Protein AF-A0A2E9QKU1-F1 (afdb_monomer)

Mean predicted aligned error: 17.54 Å

Solvent-acces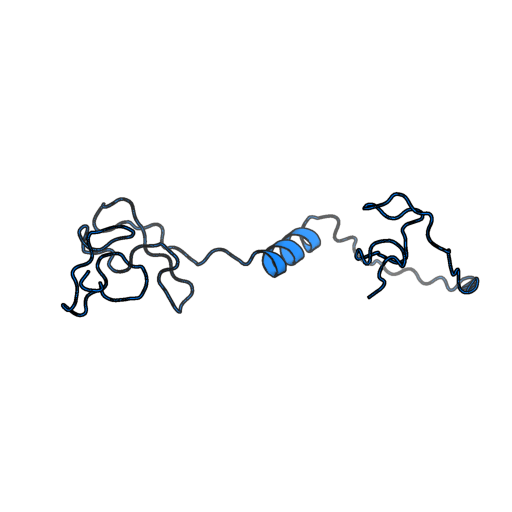sible surface area (backbone atoms only — not comparable to full-atom values): 7879 Å² total; per-residue (Å²): 136,51,56,38,93,87,74,66,45,82,49,66,101,83,55,61,50,40,95,87,73,69,45,76,50,86,82,82,75,78,71,89,78,82,79,77,81,81,90,74,92,73,81,77,75,76,79,84,62,70,53,72,60,52,54,52,46,38,72,75,71,50,73,80,55,62,55,56,94,56,52,74,48,68,68,83,51,29,36,21,36,70,84,83,50,27,84,73,16,21,71,38,54,84,36,64,72,32,26,64,77,35,82,46,54,48,80,72,82,45,52,22,23,30,81,85,55,53,29,74,80,128

Foldseek 3Di:
DDADPVPRHDDDLPDQADPPPRDGDPNPDPDDPDPPDDDDDDDPPPCPDCPVVVVVCCVVPNDFFDWDPDQQCPLPFTQGDNPPFSSQGFPDSNDSQQHQPHDFDADPQDRSNRPPGGDDDD

pLDDT: mean 79.86, std 14.83, range [48.41, 97.31]

Radius of gyration: 26.86 Å; Cα contacts (8 Å, |Δi|>4): 165; chains: 1; bounding box: 63×48×45 Å

Structure (mmCIF, N/CA/C/O backbone):
data_AF-A0A2E9QKU1-F1
#
_entry.id   AF-A0A2E9QKU1-F1
#
loop_
_atom_site.group_PDB
_atom_site.id
_atom_site.type_symbol
_atom_site.label_atom_id
_atom_site.label_alt_id
_atom_site.label_comp_id
_atom_site.label_asym_id
_atom_site.label_entity_id
_atom_site.label_seq_id
_atom_site.pdbx_PDB_ins_code
_atom_site.Cartn_x
_atom_site.Cartn_y
_atom_site.Cartn_z
_atom_site.occupancy
_atom_site.B_iso_or_equiv
_atom_site.auth_seq_id
_atom_site.auth_comp_id
_atom_site.auth_asym_id
_atom_site.auth_atom_id
_atom_site.pdbx_PDB_model_num
ATOM 1 N N . MET A 1 1 ? 25.419 -24.891 13.480 1.00 57.56 1 MET A N 1
ATOM 2 C CA . MET A 1 1 ? 25.646 -23.453 13.729 1.00 57.56 1 MET A CA 1
ATOM 3 C C . MET A 1 1 ? 26.730 -23.381 14.778 1.00 57.56 1 MET A C 1
ATOM 5 O O . MET A 1 1 ? 26.563 -24.010 15.813 1.00 57.56 1 MET A O 1
ATOM 9 N N . ASN A 1 2 ? 27.859 -22.746 14.477 1.00 76.06 2 ASN A N 1
ATOM 10 C CA . ASN A 1 2 ? 28.970 -22.684 15.420 1.00 76.06 2 ASN A CA 1
ATOM 11 C C . ASN A 1 2 ? 28.836 -21.390 16.226 1.00 76.06 2 ASN A C 1
ATOM 13 O O . ASN A 1 2 ? 28.584 -20.330 15.652 1.00 76.06 2 ASN A O 1
ATOM 17 N N . GLN A 1 3 ? 28.961 -21.494 17.544 1.00 84.00 3 GLN A N 1
ATOM 18 C CA . GLN A 1 3 ? 28.951 -20.364 18.469 1.00 84.00 3 GLN A CA 1
ATOM 19 C C . GLN A 1 3 ? 30.334 -20.237 19.102 1.00 84.00 3 GLN A C 1
ATOM 21 O O . GLN A 1 3 ? 31.020 -21.237 19.330 1.00 84.00 3 GLN A O 1
ATOM 26 N N . CYS A 1 4 ? 30.759 -19.006 19.360 1.00 81.75 4 CYS A N 1
ATOM 27 C CA . CYS A 1 4 ? 31.992 -18.743 20.078 1.00 81.75 4 CYS A CA 1
ATOM 28 C C . CYS A 1 4 ? 31.850 -19.226 21.533 1.00 81.75 4 CYS A C 1
ATOM 30 O O . CYS A 1 4 ? 30.915 -18.807 22.209 1.00 81.75 4 CYS A O 1
ATOM 32 N N . PRO A 1 5 ? 32.777 -20.036 22.071 1.00 81.19 5 PRO A N 1
ATOM 33 C CA . PRO A 1 5 ? 32.693 -20.512 23.455 1.00 81.19 5 PRO A CA 1
ATOM 34 C C . PRO A 1 5 ? 32.924 -19.406 24.499 1.00 81.19 5 PRO A C 1
ATOM 36 O O . PRO A 1 5 ?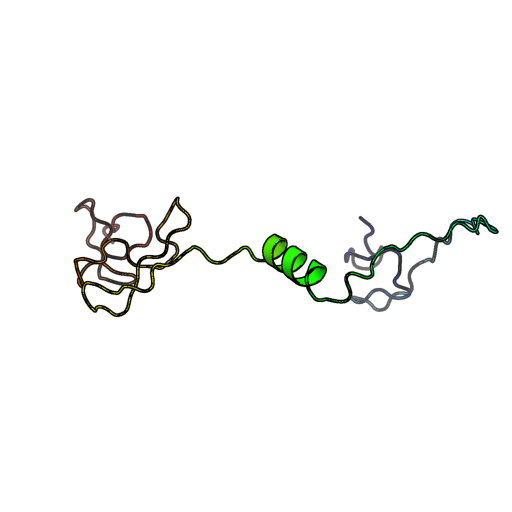 32.715 -19.635 25.683 1.00 81.19 5 PRO A O 1
ATOM 39 N N . HIS A 1 6 ? 33.392 -18.228 24.075 1.00 85.00 6 HIS A N 1
ATOM 40 C CA . HIS A 1 6 ? 33.712 -17.113 24.965 1.00 85.00 6 HIS A CA 1
ATOM 41 C C . HIS A 1 6 ? 32.566 -16.097 25.095 1.00 85.00 6 HIS A C 1
ATOM 43 O O . HIS A 1 6 ? 32.424 -15.454 26.130 1.00 85.00 6 HIS A O 1
ATOM 49 N N . CYS A 1 7 ? 31.770 -15.907 24.043 1.00 86.75 7 CYS A N 1
ATOM 50 C CA . CYS A 1 7 ? 30.730 -14.872 24.000 1.00 86.75 7 CYS A CA 1
AT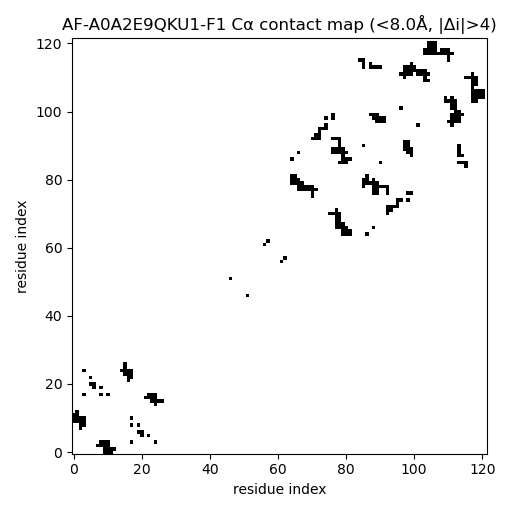OM 51 C C . CYS A 1 7 ? 29.407 -15.353 23.397 1.00 86.75 7 CYS A C 1
ATOM 53 O O . CYS A 1 7 ? 28.519 -14.540 23.169 1.00 86.75 7 CYS A O 1
ATOM 55 N N . GLU A 1 8 ? 29.307 -16.644 23.067 1.00 85.88 8 GLU A N 1
ATOM 56 C CA . GLU A 1 8 ? 28.152 -17.291 22.424 1.00 85.88 8 GLU A CA 1
ATOM 57 C C . GLU A 1 8 ? 27.739 -16.672 21.073 1.00 85.88 8 GLU A C 1
ATOM 59 O O . GLU A 1 8 ? 26.760 -17.090 20.454 1.00 85.88 8 GLU A O 1
ATOM 64 N N . GLY A 1 9 ? 28.533 -15.726 20.560 1.00 80.56 9 GLY A N 1
ATOM 65 C CA . GLY A 1 9 ? 28.324 -15.073 19.278 1.00 80.56 9 GLY A CA 1
ATOM 66 C C . GLY A 1 9 ? 28.410 -16.062 18.121 1.00 80.56 9 GLY A C 1
ATOM 67 O O . GLY A 1 9 ? 29.218 -16.995 18.127 1.00 80.56 9 GLY A O 1
ATOM 68 N N . PHE A 1 10 ? 27.573 -15.857 17.111 1.00 84.00 10 PHE A N 1
ATOM 69 C CA . PHE A 1 10 ? 27.558 -16.703 15.926 1.00 84.00 10 PHE A CA 1
ATOM 70 C C . PHE A 1 10 ? 28.853 -16.542 15.129 1.00 84.00 10 PHE A C 1
ATOM 72 O O . PHE A 1 10 ? 29.288 -15.430 14.836 1.00 84.00 10 PHE A O 1
ATOM 79 N N . ILE A 1 11 ? 29.465 -17.667 14.761 1.00 80.69 11 ILE A N 1
ATOM 80 C CA . ILE A 1 11 ? 30.709 -17.698 13.993 1.00 80.69 11 ILE A CA 1
ATOM 81 C C . ILE A 1 11 ? 30.577 -18.611 12.772 1.00 80.69 11 ILE A C 1
ATOM 83 O O . ILE A 1 11 ? 29.935 -19.665 12.804 1.00 80.69 11 ILE A O 1
ATOM 87 N N . THR A 1 12 ? 31.214 -18.210 11.677 1.00 75.38 12 THR A N 1
ATOM 88 C CA . THR A 1 12 ? 31.412 -19.038 10.486 1.00 75.38 12 THR A CA 1
ATOM 89 C C . THR A 1 12 ? 32.710 -19.842 10.623 1.00 75.38 12 THR A C 1
ATOM 91 O O . THR A 1 12 ? 33.630 -19.459 11.344 1.00 75.38 12 THR A O 1
ATOM 94 N N . VAL A 1 13 ? 32.795 -20.985 9.938 1.00 67.06 13 VAL A N 1
ATOM 95 C CA . VAL A 1 13 ? 33.940 -21.923 10.003 1.00 67.06 13 VAL A CA 1
ATOM 96 C C . VAL A 1 13 ? 35.256 -21.371 9.434 1.00 67.06 13 VAL A C 1
ATOM 98 O O . VAL A 1 13 ? 36.267 -22.066 9.467 1.00 67.06 13 VAL A O 1
ATOM 101 N N . GLU A 1 14 ? 35.255 -20.150 8.901 1.00 70.12 14 GLU A N 1
ATOM 102 C CA . GLU A 1 14 ? 36.374 -19.572 8.146 1.00 70.12 14 GLU A CA 1
ATOM 103 C C . GLU A 1 14 ? 37.081 -18.417 8.883 1.00 70.12 14 GLU A C 1
ATOM 105 O O . GLU A 1 14 ? 38.046 -17.850 8.374 1.00 70.12 14 GLU A O 1
ATOM 110 N N . MET A 1 15 ? 36.641 -18.065 10.096 1.00 71.56 15 MET A N 1
ATOM 111 C CA . MET A 1 15 ? 37.220 -16.954 10.864 1.00 71.56 15 MET A CA 1
ATOM 112 C C . MET A 1 15 ? 38.300 -17.438 11.840 1.00 71.56 15 MET A C 1
ATOM 114 O O . MET A 1 15 ? 38.115 -18.425 12.551 1.00 71.56 15 MET A O 1
ATOM 118 N N . LYS A 1 16 ? 39.439 -16.733 11.871 1.00 77.88 16 LYS A N 1
ATOM 119 C CA . LYS A 1 16 ? 40.561 -16.993 12.795 1.00 77.88 16 LYS A CA 1
ATOM 120 C C . LYS A 1 16 ? 40.339 -16.359 14.169 1.00 77.88 16 LYS A C 1
ATOM 122 O O . LYS A 1 16 ? 40.693 -16.956 15.184 1.00 77.88 16 LYS A O 1
ATOM 127 N N . GLU A 1 17 ? 39.690 -15.200 14.190 1.00 85.62 17 GLU A N 1
ATOM 128 C CA . GLU A 1 17 ? 39.296 -14.470 15.391 1.00 85.62 17 GLU A CA 1
ATOM 129 C C . GLU A 1 17 ? 37.778 -14.237 15.413 1.00 85.62 17 GLU A C 1
ATOM 131 O O . GLU A 1 17 ? 37.131 -14.100 14.371 1.00 85.62 17 GLU A O 1
ATOM 136 N N . CYS A 1 18 ? 37.192 -14.205 16.611 1.00 84.19 18 CYS A N 1
ATOM 137 C CA . CYS A 1 18 ? 35.785 -13.859 16.789 1.00 84.19 18 CYS A CA 1
ATOM 138 C C . CYS A 1 18 ? 35.572 -12.336 16.652 1.00 84.19 18 CYS A C 1
ATOM 140 O O . CYS A 1 18 ? 36.180 -11.593 17.417 1.00 84.19 18 CYS A O 1
ATOM 142 N N . PRO A 1 19 ? 34.651 -11.851 15.796 1.00 83.25 19 PRO A N 1
ATOM 143 C CA . PRO A 1 19 ? 34.431 -10.413 15.573 1.00 83.25 19 PRO A CA 1
ATOM 144 C C . PRO A 1 19 ? 33.769 -9.677 16.751 1.00 83.25 19 PRO A C 1
ATOM 146 O O . PRO A 1 19 ? 33.592 -8.464 16.701 1.00 83.25 19 PRO A O 1
ATOM 149 N N . HIS A 1 20 ? 33.354 -10.402 17.791 1.00 84.56 20 HIS A N 1
ATOM 150 C CA . HIS A 1 20 ? 32.680 -9.832 18.958 1.00 84.56 20 HIS A CA 1
ATOM 151 C C . HIS A 1 20 ? 33.593 -9.699 20.179 1.00 84.56 20 HIS A C 1
ATOM 153 O O . HIS A 1 20 ? 33.324 -8.875 21.048 1.00 84.56 20 HIS A O 1
ATOM 159 N N . CYS A 1 21 ? 34.632 -10.533 20.284 1.00 87.31 21 CYS A N 1
ATOM 160 C CA . CYS A 1 21 ? 35.475 -10.602 21.481 1.00 87.31 21 CYS A CA 1
ATOM 161 C C . CYS A 1 21 ? 36.959 -10.866 21.187 1.00 87.31 21 CYS A C 1
ATOM 163 O O . CYS A 1 21 ? 37.694 -11.226 22.106 1.00 87.31 21 CYS A O 1
ATOM 165 N N . ASP A 1 22 ? 37.375 -10.772 19.918 1.00 85.25 22 ASP A N 1
ATOM 166 C CA . ASP A 1 22 ? 38.747 -10.936 19.406 1.00 85.25 22 ASP A CA 1
ATOM 167 C C . ASP A 1 22 ? 39.474 -12.212 19.865 1.00 85.25 22 ASP A C 1
ATOM 169 O O . ASP A 1 22 ? 40.691 -12.352 19.761 1.00 85.25 22 ASP A O 1
ATOM 173 N N . THR A 1 23 ? 38.721 -13.187 20.375 1.00 84.12 23 THR A N 1
ATOM 174 C CA . THR A 1 23 ? 39.269 -14.450 20.857 1.00 84.12 23 THR A CA 1
ATOM 175 C C . THR A 1 23 ? 39.621 -15.324 19.662 1.00 84.12 23 THR A C 1
ATOM 177 O O . THR A 1 23 ? 38.811 -15.492 18.745 1.00 84.12 23 THR A O 1
ATOM 180 N N . SER A 1 24 ? 40.822 -15.900 19.680 1.00 80.25 24 SER A N 1
ATOM 181 C CA . SER A 1 24 ? 41.277 -16.833 18.655 1.00 80.25 24 SER A CA 1
ATOM 182 C C . SER A 1 24 ? 40.458 -18.125 18.695 1.00 80.25 24 SER A C 1
ATOM 184 O O . SER A 1 24 ? 40.241 -18.727 19.750 1.00 80.25 24 SER A O 1
ATOM 186 N N . LEU A 1 25 ? 39.964 -18.549 17.533 1.00 75.06 25 LEU A N 1
ATOM 187 C CA . LEU A 1 25 ? 39.134 -19.742 17.408 1.00 75.06 25 LEU A CA 1
ATOM 188 C C . LEU A 1 25 ? 40.016 -20.974 17.140 1.00 75.06 25 LEU A C 1
ATOM 190 O O . LEU A 1 25 ? 40.958 -20.898 16.345 1.00 75.06 25 LEU A O 1
ATOM 194 N N . PRO A 1 26 ? 39.737 -22.133 17.768 1.00 64.44 26 PRO A N 1
ATOM 195 C CA . PRO A 1 26 ? 40.485 -23.352 17.496 1.00 64.44 26 PRO A CA 1
ATOM 196 C C . PRO A 1 26 ? 40.187 -23.824 16.068 1.00 64.44 26 PRO A C 1
ATOM 198 O O . PRO A 1 26 ? 39.091 -24.302 15.776 1.00 64.44 26 PRO A O 1
ATOM 201 N N . SER A 1 27 ? 41.168 -23.696 15.167 1.00 56.06 27 SER A N 1
ATOM 202 C CA . SER A 1 27 ? 41.052 -24.178 13.790 1.00 56.06 27 SER A CA 1
ATOM 203 C C . SER A 1 27 ? 41.055 -25.710 13.777 1.00 56.06 27 SER A C 1
ATOM 205 O O . SER A 1 27 ? 42.107 -26.350 13.686 1.00 56.06 27 SER A O 1
ATOM 207 N N . SER A 1 28 ? 39.886 -26.334 13.870 1.00 55.00 28 SER A N 1
ATOM 208 C CA . SER A 1 28 ? 39.735 -27.739 13.512 1.00 55.00 28 SER A CA 1
ATOM 209 C C . SER A 1 28 ? 39.792 -27.835 11.989 1.00 55.00 28 SER A C 1
ATOM 211 O O . SER A 1 28 ? 38.782 -27.793 11.305 1.00 55.00 28 SER A O 1
ATOM 213 N N . SER A 1 29 ? 41.006 -27.912 11.444 1.00 57.19 29 SER A N 1
ATOM 214 C CA . SER A 1 29 ? 41.236 -28.314 10.058 1.00 57.19 29 SER A CA 1
ATOM 215 C C . SER A 1 29 ? 40.999 -29.821 9.960 1.00 57.19 29 SER A C 1
ATOM 217 O O . SER A 1 29 ? 41.834 -30.586 10.459 1.00 57.19 29 SER A O 1
ATOM 219 N N . PRO A 1 30 ? 39.910 -30.311 9.339 1.00 48.41 30 PRO A N 1
ATOM 220 C CA . PRO A 1 30 ? 39.930 -31.669 8.871 1.00 48.41 30 PRO A CA 1
ATOM 221 C C . PRO A 1 30 ? 40.708 -31.654 7.556 1.00 48.41 30 PRO A C 1
ATOM 223 O O . PRO A 1 30 ? 40.272 -31.137 6.533 1.00 48.41 30 PRO A O 1
ATOM 226 N N . PHE A 1 31 ? 41.864 -32.302 7.602 1.00 51.47 31 PHE A N 1
ATOM 227 C CA . PHE A 1 31 ? 42.105 -33.370 6.649 1.00 51.47 31 PHE A CA 1
ATOM 228 C C . PHE A 1 31 ? 42.079 -32.940 5.176 1.00 51.47 31 PHE A C 1
ATOM 230 O O . PHE A 1 31 ? 41.119 -33.138 4.442 1.00 51.47 31 PHE A O 1
ATOM 237 N N . MET A 1 32 ? 43.217 -32.403 4.754 1.00 55.06 32 MET A N 1
ATOM 238 C CA . MET A 1 32 ? 43.823 -32.511 3.428 1.00 55.06 32 MET A CA 1
ATOM 239 C C . MET A 1 32 ? 43.204 -33.586 2.500 1.00 55.06 32 MET A C 1
ATOM 241 O O . MET A 1 32 ? 43.795 -34.643 2.272 1.00 55.06 32 MET A O 1
ATOM 245 N N . GLN A 1 33 ? 42.049 -33.307 1.887 1.00 56.97 33 GLN A N 1
ATOM 246 C CA . GLN A 1 33 ? 41.489 -34.147 0.830 1.00 56.97 33 GLN A CA 1
ATOM 247 C C . GLN A 1 33 ? 42.059 -33.714 -0.518 1.00 56.97 33 GLN A C 1
ATOM 249 O O . GLN A 1 33 ? 41.532 -32.928 -1.297 1.00 56.97 33 GLN A O 1
ATOM 254 N N . ARG A 1 34 ? 43.237 -34.281 -0.736 1.00 54.75 34 ARG A N 1
ATOM 255 C CA . ARG A 1 34 ? 43.987 -34.445 -1.971 1.00 54.75 34 ARG A CA 1
ATOM 256 C C . ARG A 1 34 ? 43.099 -34.984 -3.107 1.00 54.75 34 ARG A C 1
ATOM 258 O O . ARG A 1 34 ? 43.165 -36.168 -3.417 1.00 54.75 34 ARG A O 1
ATOM 265 N N . ILE A 1 35 ? 42.349 -34.122 -3.792 1.00 60.62 35 ILE A N 1
ATOM 266 C CA . ILE A 1 35 ? 41.783 -34.437 -5.114 1.00 60.62 35 ILE A CA 1
ATOM 267 C C . ILE A 1 35 ? 42.760 -33.922 -6.172 1.00 60.62 35 ILE A C 1
ATOM 269 O O . ILE A 1 35 ? 42.663 -32.815 -6.697 1.00 60.62 35 ILE A O 1
ATOM 273 N N . LYS A 1 36 ? 43.775 -34.740 -6.464 1.00 49.53 36 LYS A N 1
ATOM 274 C CA . LYS A 1 36 ? 44.568 -34.573 -7.682 1.00 49.53 36 LYS A CA 1
ATOM 275 C C . LYS A 1 36 ? 43.681 -34.959 -8.869 1.00 49.53 36 LYS A C 1
ATOM 277 O O . LYS A 1 36 ? 43.348 -36.126 -9.006 1.00 49.53 36 LYS A O 1
ATOM 282 N N . ARG A 1 37 ? 43.435 -33.985 -9.748 1.00 56.41 37 ARG A N 1
ATOM 283 C CA . ARG A 1 37 ? 43.322 -34.142 -11.209 1.00 56.41 37 ARG A CA 1
ATOM 284 C C . ARG A 1 37 ? 42.256 -35.131 -11.707 1.00 56.41 37 ARG A C 1
ATOM 286 O O . ARG A 1 37 ? 42.539 -36.309 -11.877 1.00 56.41 37 ARG A O 1
ATOM 293 N N . PHE A 1 38 ? 41.124 -34.601 -12.159 1.00 50.62 38 PHE A N 1
ATOM 294 C CA . PHE A 1 38 ? 40.496 -35.098 -13.383 1.00 50.62 38 PHE A CA 1
ATOM 295 C C . PHE A 1 38 ? 40.080 -33.888 -14.215 1.00 50.62 38 PHE A C 1
ATOM 297 O O . PHE A 1 38 ? 39.143 -33.169 -13.882 1.00 50.62 38 PHE A O 1
ATOM 304 N N . GLY A 1 39 ? 40.877 -33.600 -15.243 1.00 52.62 39 GLY A N 1
ATOM 305 C CA . GLY A 1 39 ? 40.527 -32.610 -16.242 1.00 52.62 39 GLY A CA 1
ATOM 306 C C . GLY A 1 39 ? 39.314 -33.088 -17.028 1.00 52.62 39 GLY A C 1
ATOM 307 O O . GLY A 1 39 ? 39.334 -34.177 -17.588 1.00 52.62 39 GLY A O 1
ATOM 308 N N . LEU A 1 40 ? 38.288 -32.250 -17.078 1.00 59.34 40 LEU A N 1
ATOM 309 C CA . LEU A 1 40 ? 37.302 -32.196 -18.149 1.00 59.34 40 LEU A CA 1
ATOM 310 C C . LEU A 1 40 ? 36.712 -30.792 -18.109 1.00 59.34 40 LEU A C 1
ATOM 312 O O . LEU A 1 40 ? 35.817 -30.477 -17.332 1.00 59.34 40 LEU A O 1
ATOM 316 N N . GLY A 1 41 ? 37.305 -29.921 -18.922 1.00 56.56 41 GLY A N 1
ATOM 317 C CA . GLY A 1 41 ? 36.716 -28.635 -19.225 1.00 56.56 41 GLY A CA 1
ATOM 318 C C . GLY A 1 41 ? 35.348 -28.841 -19.858 1.00 56.56 41 GLY A C 1
ATOM 319 O O . GLY A 1 41 ? 35.202 -29.646 -20.776 1.00 56.56 41 GLY A O 1
ATOM 320 N N . ARG A 1 42 ? 34.369 -28.092 -19.360 1.00 52.56 42 ARG A N 1
ATOM 321 C CA . ARG A 1 42 ? 33.192 -27.640 -20.100 1.00 52.56 42 ARG A CA 1
ATOM 322 C C . ARG A 1 42 ? 32.542 -26.521 -19.301 1.00 52.56 42 ARG A C 1
ATOM 324 O O . ARG A 1 42 ? 31.792 -26.759 -18.367 1.00 52.56 42 ARG A O 1
ATOM 331 N N . SER A 1 43 ? 32.963 -25.311 -19.656 1.00 51.50 43 SER A N 1
ATOM 332 C CA . SER A 1 43 ? 32.249 -24.043 -19.548 1.00 51.50 43 SER A CA 1
ATOM 333 C C . SER A 1 43 ? 31.073 -24.025 -18.573 1.00 51.50 43 SER A C 1
ATOM 335 O O . SER A 1 43 ? 29.920 -24.138 -18.983 1.00 51.50 43 SER A O 1
ATOM 337 N N . ILE A 1 44 ? 31.356 -23.775 -17.295 1.00 55.62 44 ILE A N 1
ATOM 338 C CA . ILE A 1 44 ? 30.401 -23.003 -16.503 1.00 55.62 44 ILE A CA 1
ATOM 339 C C . ILE A 1 44 ? 30.527 -21.599 -17.079 1.00 55.62 44 ILE A C 1
ATOM 341 O O . ILE A 1 44 ? 31.551 -20.941 -16.892 1.00 55.62 44 ILE A O 1
ATOM 345 N N . VAL A 1 45 ? 29.555 -21.207 -17.903 1.00 56.34 45 VAL A N 1
ATOM 346 C CA . VAL A 1 45 ? 29.389 -19.815 -18.316 1.00 56.34 45 VAL A CA 1
ATOM 347 C C . VAL A 1 45 ? 29.432 -19.015 -17.026 1.00 56.34 45 VAL A C 1
ATOM 349 O O . VAL A 1 45 ? 28.554 -19.159 -16.177 1.00 56.34 45 VAL A O 1
ATOM 352 N N . ALA A 1 46 ? 30.508 -18.255 -16.832 1.00 55.88 46 ALA A N 1
ATOM 353 C CA . ALA A 1 46 ? 30.575 -17.305 -15.750 1.00 55.88 46 ALA A CA 1
ATOM 354 C C . ALA A 1 46 ? 29.391 -16.365 -15.968 1.00 55.88 46 ALA A C 1
ATOM 356 O O . ALA A 1 46 ? 29.417 -15.537 -16.878 1.00 55.88 46 ALA A O 1
ATOM 357 N N . ALA A 1 47 ? 28.348 -16.500 -15.150 1.00 56.12 47 ALA A N 1
ATOM 358 C CA . ALA A 1 47 ? 27.371 -15.446 -14.944 1.00 56.12 47 ALA A CA 1
ATOM 359 C C . ALA A 1 47 ? 28.076 -14.310 -14.180 1.00 56.12 47 ALA A C 1
ATOM 361 O O . ALA A 1 47 ? 27.750 -13.979 -13.045 1.00 56.12 47 AL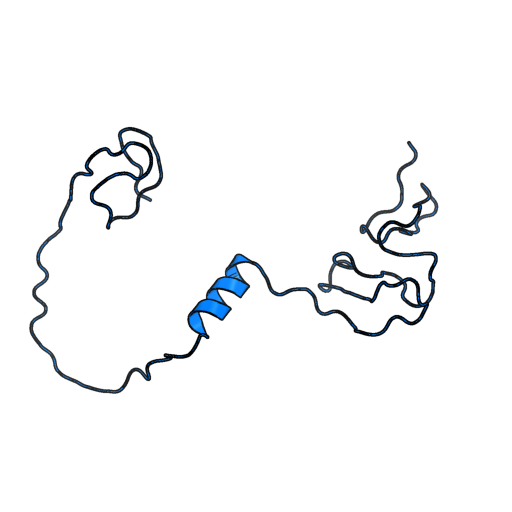A A O 1
ATOM 362 N N . ALA A 1 48 ? 29.114 -13.746 -14.798 1.00 53.41 48 ALA A N 1
ATOM 363 C CA . ALA A 1 48 ? 29.730 -12.492 -14.426 1.00 53.41 48 ALA A CA 1
ATOM 364 C C . ALA A 1 48 ? 28.770 -11.394 -14.887 1.00 53.41 48 ALA A C 1
ATOM 366 O O . ALA A 1 48 ? 28.962 -10.760 -15.917 1.00 53.41 48 ALA A O 1
ATOM 367 N N . GLY A 1 49 ? 27.655 -11.258 -14.180 1.00 55.75 49 GLY A N 1
ATOM 368 C CA . GLY A 1 49 ? 26.621 -10.317 -14.571 1.00 55.75 49 GLY A CA 1
ATOM 369 C C . GLY A 1 49 ? 25.499 -10.266 -13.559 1.00 55.75 49 GLY A C 1
ATOM 370 O O . GLY A 1 49 ? 24.410 -10.704 -13.886 1.00 55.75 49 GLY A O 1
ATOM 371 N N . GLY A 1 50 ? 25.787 -9.790 -12.340 1.00 61.59 50 GLY A N 1
ATOM 372 C CA . GLY A 1 50 ? 24.839 -9.212 -11.364 1.00 61.59 50 GLY A CA 1
ATOM 373 C C . GLY A 1 50 ? 23.635 -10.037 -10.873 1.00 61.59 50 GLY A C 1
ATOM 374 O O . GLY A 1 50 ? 23.035 -9.687 -9.861 1.00 61.59 50 GLY A O 1
ATOM 375 N N . SER A 1 51 ? 23.275 -11.132 -11.533 1.00 63.59 51 SER A N 1
ATOM 376 C CA . SER A 1 51 ? 21.983 -11.802 -11.396 1.00 63.59 51 SER A CA 1
ATOM 377 C C . SER A 1 51 ? 21.888 -12.648 -10.131 1.00 63.59 51 SER A C 1
ATOM 379 O O . SER A 1 51 ? 20.840 -12.664 -9.493 1.00 63.59 51 SER A O 1
ATOM 381 N N . ALA A 1 52 ? 22.987 -13.276 -9.701 1.00 69.50 52 ALA A N 1
ATOM 382 C CA . ALA A 1 52 ? 23.034 -14.021 -8.441 1.00 69.50 52 ALA A CA 1
ATOM 383 C C . ALA A 1 52 ? 22.844 -13.112 -7.213 1.00 69.50 52 ALA A C 1
ATOM 385 O O . ALA A 1 52 ? 22.124 -13.478 -6.286 1.00 69.50 52 ALA A O 1
ATOM 386 N N . PHE A 1 53 ? 23.428 -11.908 -7.219 1.00 72.38 53 PHE A N 1
ATOM 387 C CA . PHE A 1 53 ? 23.223 -10.931 -6.146 1.00 72.38 53 PHE A CA 1
ATOM 388 C C . PHE A 1 53 ? 21.785 -10.419 -6.130 1.00 72.38 53 PHE A C 1
ATOM 390 O O . PHE A 1 53 ? 21.165 -10.432 -5.074 1.00 72.38 53 PHE A O 1
ATOM 397 N N . MET A 1 54 ? 21.222 -10.058 -7.287 1.00 74.88 54 MET A N 1
ATOM 398 C CA . MET A 1 54 ? 19.836 -9.579 -7.357 1.00 74.88 54 MET A CA 1
ATOM 399 C C . MET A 1 54 ? 18.826 -10.630 -6.880 1.00 74.88 54 MET A C 1
ATOM 401 O O . MET A 1 54 ? 17.941 -10.301 -6.101 1.00 74.88 54 MET A O 1
ATOM 405 N N . LEU A 1 55 ? 18.994 -11.903 -7.257 1.00 74.50 55 LEU A N 1
ATOM 406 C CA . LEU A 1 55 ? 18.145 -12.996 -6.762 1.00 74.50 55 LEU A C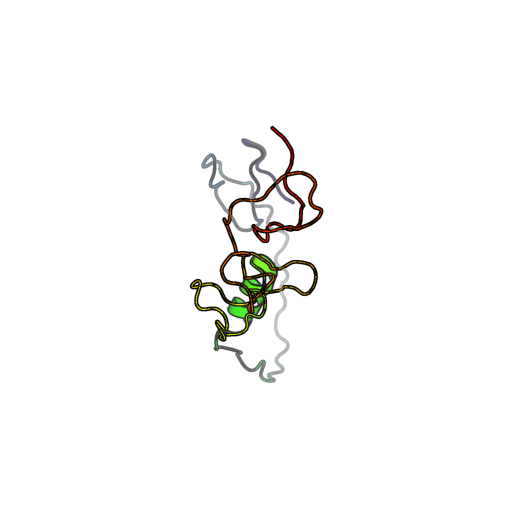A 1
ATOM 407 C C . LEU A 1 55 ? 18.264 -13.187 -5.243 1.00 74.50 55 LEU A C 1
ATOM 409 O O . LEU A 1 55 ? 17.262 -13.406 -4.569 1.00 74.50 55 LEU A O 1
ATOM 413 N N . THR A 1 56 ? 19.479 -13.069 -4.703 1.00 79.88 56 THR A N 1
ATOM 414 C CA . THR A 1 56 ? 19.717 -13.187 -3.257 1.00 79.88 56 THR A CA 1
ATOM 415 C C . THR A 1 56 ? 19.101 -12.006 -2.500 1.00 79.88 56 THR A C 1
ATOM 417 O O . THR A 1 56 ? 18.492 -12.206 -1.454 1.00 79.88 56 THR A O 1
ATOM 420 N N . LEU A 1 57 ? 19.180 -10.785 -3.047 1.00 79.56 57 LEU A N 1
ATOM 421 C CA . LEU A 1 57 ? 18.521 -9.611 -2.470 1.00 79.56 57 LEU A CA 1
ATOM 422 C C . LEU A 1 57 ? 16.994 -9.731 -2.507 1.00 79.56 57 LEU A C 1
ATOM 424 O O . LEU A 1 57 ? 16.371 -9.515 -1.478 1.00 79.56 57 LEU A O 1
ATOM 428 N N . MET A 1 58 ? 16.384 -10.114 -3.633 1.00 82.81 58 MET A N 1
ATOM 429 C CA . MET A 1 58 ? 14.921 -10.267 -3.713 1.00 82.81 58 MET A CA 1
ATOM 430 C C . MET A 1 58 ? 14.399 -11.354 -2.761 1.00 82.81 58 MET A C 1
ATOM 432 O O . MET A 1 58 ? 13.314 -11.215 -2.210 1.00 82.81 58 MET A O 1
ATOM 436 N N . ALA A 1 59 ? 15.174 -12.417 -2.520 1.00 81.06 59 ALA A N 1
ATOM 437 C CA . ALA A 1 59 ? 14.812 -13.453 -1.553 1.00 81.06 59 ALA A CA 1
ATOM 438 C C . ALA A 1 59 ? 14.938 -12.990 -0.088 1.00 81.06 59 ALA A C 1
ATOM 440 O O . ALA A 1 59 ? 14.178 -13.453 0.758 1.00 81.06 59 ALA A O 1
ATOM 441 N N . CYS A 1 60 ? 15.887 -12.099 0.225 1.00 83.19 60 CYS A N 1
ATOM 442 C CA . CYS A 1 60 ? 16.086 -11.584 1.585 1.00 83.19 60 CYS A CA 1
ATOM 443 C C . CYS A 1 60 ? 15.233 -10.350 1.913 1.00 83.19 60 CYS A C 1
ATOM 445 O O . CYS A 1 60 ? 14.855 -10.182 3.068 1.00 83.19 60 CYS A O 1
ATOM 447 N N . TYR A 1 61 ? 14.959 -9.493 0.928 1.00 83.25 61 TYR A N 1
ATOM 448 C CA . TYR A 1 61 ? 14.288 -8.200 1.111 1.00 83.25 61 TYR A CA 1
ATOM 449 C C . TYR A 1 61 ? 12.888 -8.136 0.486 1.00 83.25 61 TYR A C 1
ATOM 451 O O . TYR A 1 61 ? 12.162 -7.184 0.751 1.00 83.25 61 TYR A O 1
ATOM 459 N N . GLY A 1 62 ? 12.490 -9.140 -0.301 1.00 77.50 62 GLY A N 1
ATOM 460 C CA . GLY A 1 62 ? 11.229 -9.136 -1.039 1.00 77.50 62 GLY A CA 1
ATOM 461 C C . GLY A 1 62 ? 11.287 -8.272 -2.302 1.00 77.50 62 GLY A C 1
ATOM 462 O O . GLY A 1 62 ? 12.113 -7.368 -2.434 1.00 77.50 62 GLY A O 1
ATOM 463 N N . ALA A 1 63 ? 10.410 -8.574 -3.258 1.00 78.31 63 ALA A N 1
ATOM 464 C CA . ALA A 1 63 ? 10.096 -7.642 -4.334 1.00 78.31 63 ALA A CA 1
ATOM 465 C C . ALA A 1 63 ? 9.053 -6.648 -3.810 1.00 78.31 63 ALA A C 1
ATOM 467 O O . ALA A 1 63 ? 8.122 -7.059 -3.116 1.00 78.31 63 ALA A O 1
ATOM 468 N N . ALA A 1 64 ? 9.207 -5.363 -4.135 1.00 76.69 64 ALA A N 1
ATOM 469 C CA . ALA A 1 64 ? 8.165 -4.380 -3.857 1.00 76.69 64 ALA A CA 1
ATOM 470 C C . ALA A 1 64 ? 6.846 -4.820 -4.527 1.00 76.69 64 ALA A C 1
ATOM 472 O O . ALA A 1 64 ? 6.897 -5.397 -5.623 1.00 76.69 64 ALA A O 1
ATOM 473 N N . PRO A 1 65 ? 5.690 -4.584 -3.884 1.00 82.44 65 PRO A N 1
ATOM 474 C CA . PRO A 1 65 ? 4.395 -4.903 -4.471 1.00 82.44 65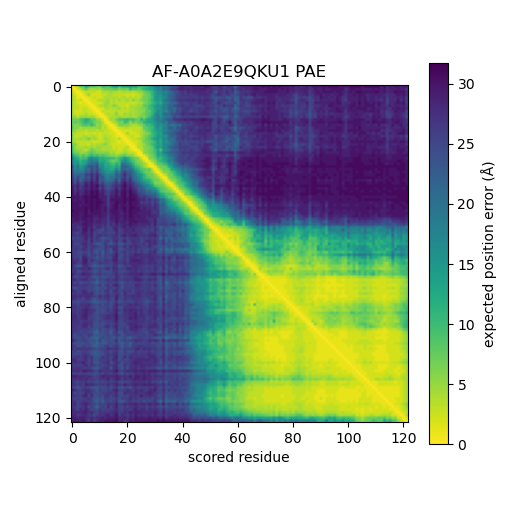 PRO A CA 1
ATOM 475 C C . PRO A 1 65 ? 4.234 -4.178 -5.816 1.00 82.44 65 PRO A C 1
ATOM 477 O O . PRO A 1 65 ? 4.752 -3.069 -5.981 1.00 82.44 65 PRO A O 1
ATOM 480 N N . PRO A 1 66 ? 3.558 -4.792 -6.802 1.00 85.75 66 PRO A N 1
ATOM 481 C CA . PRO A 1 66 ? 3.197 -4.085 -8.017 1.00 85.75 66 PRO A CA 1
ATOM 482 C C . PRO A 1 66 ? 2.297 -2.901 -7.656 1.00 85.75 66 PRO A C 1
ATOM 484 O O . PRO A 1 66 ? 1.262 -3.070 -7.011 1.00 85.75 66 PRO A O 1
ATOM 487 N N . CYS A 1 67 ? 2.714 -1.718 -8.088 1.00 87.50 67 CYS A N 1
ATOM 488 C CA . CYS A 1 67 ? 1.891 -0.523 -8.063 1.00 87.50 67 CYS A CA 1
ATOM 489 C C . CYS A 1 67 ? 1.408 -0.224 -9.477 1.00 87.50 67 CYS A C 1
ATOM 491 O O . CYS A 1 67 ? 2.161 -0.416 -10.446 1.00 87.50 67 CYS A O 1
ATOM 493 N N . ASP A 1 68 ? 0.176 0.256 -9.603 1.00 86.88 68 ASP A N 1
ATOM 494 C CA . ASP A 1 68 ? -0.146 1.073 -10.755 1.00 86.88 68 ASP A CA 1
ATOM 495 C C . ASP A 1 68 ? 0.577 2.425 -10.635 1.00 86.88 68 ASP A C 1
ATOM 497 O O . ASP A 1 68 ? 1.131 2.793 -9.603 1.00 86.88 68 ASP A O 1
ATOM 501 N N . MET A 1 69 ? 0.707 3.113 -11.761 1.00 84.81 69 MET A N 1
ATOM 502 C CA . MET A 1 69 ? 1.320 4.445 -11.811 1.00 84.81 69 MET A CA 1
ATOM 503 C C . MET A 1 69 ? 0.254 5.489 -12.145 1.00 84.81 69 MET A C 1
ATOM 505 O O . MET A 1 69 ? 0.554 6.503 -12.779 1.00 84.81 69 MET A O 1
ATOM 509 N N . VAL A 1 70 ? -1.003 5.167 -11.847 1.00 92.88 70 VAL A N 1
ATOM 510 C CA . VAL A 1 70 ? -2.163 5.985 -12.168 1.00 92.88 70 VAL A CA 1
ATOM 511 C C . VAL A 1 70 ? -2.726 6.456 -10.842 1.00 92.88 70 VAL A C 1
ATOM 513 O O . VAL A 1 70 ? -2.970 5.650 -9.967 1.00 92.88 70 VAL A O 1
ATOM 516 N N . ASP A 1 71 ? -2.855 7.767 -10.731 1.00 94.38 71 ASP A N 1
ATOM 517 C CA . ASP A 1 71 ? -3.465 8.458 -9.602 1.00 94.38 71 ASP A CA 1
ATOM 518 C C . ASP A 1 71 ? -4.716 9.134 -10.180 1.00 94.38 71 ASP A C 1
ATOM 520 O O . ASP A 1 71 ? -4.625 10.149 -10.896 1.00 94.38 71 ASP A O 1
ATOM 524 N N . ASN A 1 72 ? -5.862 8.464 -10.060 1.00 96.50 72 ASN A N 1
ATOM 525 C CA . ASN A 1 72 ? -7.094 8.867 -10.741 1.00 96.50 72 ASN A CA 1
ATOM 526 C C . ASN A 1 72 ? -7.804 10.017 -10.010 1.00 96.50 72 ASN A C 1
ATOM 528 O O . ASN A 1 72 ? -8.395 10.883 -10.676 1.00 96.50 72 ASN A O 1
ATOM 532 N N . ASP A 1 73 ? -7.717 10.073 -8.684 1.00 96.88 73 ASP A N 1
ATOM 533 C CA . ASP A 1 73 ? -8.368 11.089 -7.854 1.00 96.88 73 ASP A CA 1
ATOM 534 C C . ASP A 1 73 ? -7.461 12.268 -7.447 1.00 96.88 73 ASP A C 1
ATOM 536 O O . ASP A 1 73 ? -7.974 13.344 -7.112 1.00 96.88 73 ASP A O 1
ATOM 540 N N . LYS A 1 74 ? -6.146 12.141 -7.659 1.00 96.69 74 LYS A N 1
ATOM 541 C CA . LYS A 1 74 ? -5.108 13.169 -7.493 1.00 96.69 74 LYS A CA 1
ATOM 542 C C . LYS A 1 74 ? -4.813 13.534 -6.050 1.00 96.69 74 LYS A C 1
ATOM 544 O O . LYS A 1 74 ? -4.501 14.702 -5.774 1.00 96.69 74 LYS A O 1
ATOM 549 N N . ASP A 1 75 ? -4.887 12.574 -5.145 1.00 95.31 75 ASP A N 1
ATOM 550 C CA . ASP A 1 75 ? -4.458 12.760 -3.762 1.00 95.31 75 ASP A CA 1
ATOM 551 C C . ASP A 1 75 ? -2.950 12.537 -3.535 1.00 95.31 75 ASP A C 1
ATOM 553 O O . ASP A 1 75 ? -2.414 12.897 -2.480 1.00 95.31 75 ASP A O 1
ATOM 557 N N . GLY A 1 76 ? -2.238 12.070 -4.567 1.00 94.25 76 GLY A N 1
ATOM 558 C CA . GLY A 1 76 ? -0.800 11.824 -4.544 1.00 94.25 76 GLY A CA 1
ATOM 559 C C . GLY A 1 76 ? -0.413 10.398 -4.160 1.00 94.25 76 GLY A C 1
ATOM 560 O O . GLY A 1 76 ? 0.788 10.120 -4.048 1.00 94.25 76 GLY A O 1
ATOM 561 N N . TYR A 1 77 ? -1.390 9.513 -3.990 1.00 93.81 77 TYR A N 1
ATOM 562 C CA . TYR A 1 77 ? -1.215 8.082 -3.848 1.00 93.81 77 TYR A CA 1
ATOM 563 C C . TYR A 1 77 ? -1.645 7.361 -5.131 1.00 93.81 77 TYR A C 1
ATOM 565 O O . TYR A 1 77 ? -2.255 7.910 -6.037 1.00 93.81 77 TYR A O 1
ATOM 573 N N . THR A 1 78 ? -1.174 6.131 -5.265 1.00 94.31 78 THR A N 1
ATOM 574 C CA . THR A 1 78 ? -1.448 5.240 -6.399 1.00 94.31 78 THR A CA 1
ATOM 575 C C . THR A 1 78 ? -1.789 3.886 -5.818 1.00 94.31 78 THR A C 1
ATOM 577 O O . THR A 1 78 ? -1.302 3.562 -4.721 1.00 94.31 78 THR A O 1
ATOM 580 N N . THR A 1 79 ? -2.530 3.047 -6.537 1.00 92.75 79 THR A N 1
ATOM 581 C CA . THR A 1 79 ? -2.815 1.716 -6.004 1.00 92.75 79 THR A CA 1
ATOM 582 C C . THR A 1 79 ? -1.535 0.886 -5.984 1.00 92.75 79 THR A C 1
ATOM 584 O O . THR A 1 79 ? -0.845 0.699 -6.987 1.00 92.75 79 THR A O 1
ATOM 587 N N . CYS A 1 80 ? -1.193 0.363 -4.813 1.00 90.12 80 CYS A N 1
ATOM 588 C CA . CYS A 1 80 ? -0.169 -0.660 -4.653 1.00 90.12 80 CYS A CA 1
ATOM 589 C C . CYS A 1 80 ? -0.836 -1.846 -3.980 1.00 90.12 80 CYS A C 1
ATOM 591 O O . CYS A 1 80 ? -1.644 -1.666 -3.083 1.00 90.12 80 CYS A O 1
ATOM 593 N N . SER A 1 81 ? -0.545 -3.075 -4.396 1.00 85.88 81 SER A N 1
ATOM 594 C CA . SER A 1 81 ? -1.062 -4.234 -3.668 1.00 85.88 81 SER A CA 1
ATOM 595 C C . SER A 1 81 ? -0.172 -5.449 -3.845 1.00 85.88 81 SER A C 1
ATOM 597 O O . SER A 1 81 ? 0.289 -5.746 -4.944 1.00 85.88 81 SER A O 1
ATOM 599 N N . ASP A 1 82 ? 0.045 -6.192 -2.761 1.00 84.75 82 ASP A N 1
ATOM 600 C CA . ASP A 1 82 ? 0.690 -7.509 -2.810 1.00 84.75 82 ASP A CA 1
ATOM 601 C C . ASP A 1 82 ? -0.302 -8.654 -3.106 1.00 84.75 82 ASP A C 1
ATOM 603 O O . ASP A 1 82 ? 0.076 -9.827 -3.120 1.00 84.75 82 ASP A O 1
ATOM 607 N N . GLY A 1 83 ? -1.571 -8.316 -3.363 1.00 79.94 83 GLY A N 1
ATOM 608 C CA . GLY A 1 83 ? -2.677 -9.252 -3.552 1.00 79.94 83 GLY A CA 1
ATOM 609 C C . GLY A 1 83 ? -3.395 -9.651 -2.259 1.00 79.94 83 GLY A C 1
ATOM 610 O O . GLY A 1 83 ? -4.403 -10.353 -2.332 1.00 79.94 83 GLY A O 1
ATOM 611 N N . THR A 1 84 ? -2.907 -9.217 -1.094 1.00 81.62 84 THR A N 1
ATOM 612 C CA . THR A 1 84 ? -3.546 -9.433 0.214 1.00 81.62 84 THR A CA 1
ATOM 613 C C . THR A 1 84 ? -3.920 -8.134 0.916 1.00 81.62 84 THR A C 1
ATOM 615 O O . THR A 1 84 ? -4.957 -8.101 1.566 1.00 81.62 84 THR A O 1
ATOM 618 N N . ASN A 1 85 ? -3.123 -7.077 0.749 1.00 82.88 85 ASN A N 1
ATOM 619 C CA . ASN A 1 85 ? -3.371 -5.736 1.279 1.00 82.88 85 ASN A CA 1
ATOM 620 C C . ASN A 1 85 ? -2.910 -4.671 0.276 1.00 82.88 85 ASN A C 1
ATOM 622 O O . ASN A 1 85 ? -2.257 -4.990 -0.724 1.00 82.88 85 ASN A O 1
ATOM 626 N N . TYR A 1 86 ? -3.189 -3.401 0.573 1.00 85.62 86 TYR A N 1
ATOM 627 C CA . TYR A 1 86 ? -2.745 -2.272 -0.247 1.00 85.62 86 TYR A CA 1
ATOM 628 C C . TYR A 1 86 ? -1.280 -1.870 -0.017 1.00 85.62 86 TYR A C 1
ATOM 630 O O . TYR A 1 86 ? -0.768 -0.966 -0.656 1.00 85.62 86 TYR A O 1
ATOM 638 N N . ALA A 1 87 ? -0.548 -2.563 0.862 1.00 85.12 87 ALA A N 1
ATOM 639 C CA . ALA A 1 87 ? 0.901 -2.408 1.045 1.00 85.12 87 ALA A CA 1
ATOM 640 C C . ALA A 1 87 ? 1.403 -0.940 1.120 1.00 85.12 87 ALA A C 1
ATOM 642 O O . ALA A 1 87 ? 2.510 -0.635 0.673 1.00 85.12 87 ALA A O 1
ATOM 643 N N . GLY A 1 88 ? 0.589 -0.046 1.699 1.00 84.44 88 GLY A N 1
ATOM 644 C CA . GLY A 1 88 ? 0.858 1.391 1.821 1.00 84.44 88 GLY A CA 1
ATOM 645 C C . GLY A 1 88 ? 0.497 2.251 0.601 1.00 84.44 88 GLY A C 1
ATOM 646 O O . GLY A 1 88 ? 0.857 3.423 0.583 1.00 84.44 88 GLY A O 1
ATOM 647 N N . GLY A 1 89 ? -0.156 1.685 -0.411 1.00 91.12 89 GLY A N 1
ATOM 648 C CA . GLY A 1 89 ? -0.778 2.397 -1.525 1.00 91.12 89 GLY A CA 1
ATOM 649 C C . GLY A 1 89 ? -2.267 2.638 -1.302 1.00 91.12 89 GLY A C 1
ATOM 650 O O . GLY A 1 89 ? -2.829 2.252 -0.277 1.00 91.12 89 GLY A O 1
ATOM 651 N N . ASP A 1 90 ? -2.883 3.283 -2.282 1.00 95.31 90 ASP A N 1
ATOM 652 C CA . ASP A 1 90 ? -4.278 3.687 -2.219 1.00 95.31 90 ASP A CA 1
ATOM 653 C C . ASP A 1 90 ? -5.235 2.494 -2.367 1.00 95.31 90 ASP A C 1
ATOM 655 O O . ASP A 1 90 ? -5.106 1.667 -3.278 1.00 95.31 90 ASP A O 1
ATOM 659 N N . CYS A 1 91 ? -6.181 2.404 -1.434 1.00 94.69 91 CYS A N 1
ATOM 660 C CA . CYS A 1 91 ? -7.241 1.415 -1.417 1.00 94.69 91 CYS A CA 1
ATOM 661 C C . CYS A 1 91 ? -8.454 1.808 -2.262 1.00 94.69 91 CYS A C 1
ATOM 663 O O . CYS A 1 91 ? -9.264 0.933 -2.602 1.00 94.69 91 CYS A O 1
ATOM 665 N N . LYS A 1 92 ? -8.574 3.087 -2.632 1.00 95.06 92 LYS A N 1
ATOM 666 C CA . LYS A 1 92 ? -9.678 3.618 -3.416 1.00 95.06 92 LYS A CA 1
ATOM 667 C C . LYS A 1 92 ? -9.261 4.828 -4.271 1.00 95.06 92 LYS A C 1
ATOM 669 O O . LYS A 1 92 ? -9.735 5.933 -4.067 1.00 95.06 92 LYS A O 1
ATOM 674 N N . ASP A 1 93 ? -8.563 4.520 -5.360 1.00 94.69 93 ASP A N 1
ATOM 675 C CA . ASP A 1 93 ? -8.043 5.459 -6.379 1.00 94.69 93 ASP A CA 1
ATOM 676 C C . ASP A 1 93 ? -9.101 6.302 -7.127 1.00 94.69 93 ASP A C 1
ATOM 678 O O . ASP A 1 93 ? -8.785 7.081 -8.019 1.00 94.69 93 ASP A O 1
ATOM 682 N N . ASP A 1 94 ? -10.391 6.168 -6.809 1.00 97.00 94 ASP A N 1
ATOM 683 C CA . ASP A 1 94 ? -11.443 7.052 -7.319 1.00 97.00 94 ASP A CA 1
ATOM 684 C C . ASP A 1 94 ? -11.978 8.057 -6.281 1.00 97.00 94 ASP A C 1
ATOM 686 O O . ASP A 1 94 ? -12.944 8.777 -6.571 1.00 97.00 94 ASP A O 1
ATOM 690 N N . ASP A 1 95 ? -11.359 8.143 -5.100 1.00 97.31 95 ASP A N 1
ATOM 691 C CA . ASP A 1 95 ? -11.813 8.936 -3.963 1.00 97.31 95 ASP A CA 1
ATOM 692 C C . ASP A 1 95 ? -10.661 9.474 -3.096 1.00 97.31 95 ASP A C 1
ATOM 694 O O . ASP A 1 95 ? -10.295 8.884 -2.085 1.00 97.31 95 ASP A O 1
ATOM 698 N N . ALA A 1 96 ? -10.246 10.711 -3.388 1.00 97.06 96 ALA A N 1
ATOM 699 C CA . ALA A 1 96 ? -9.152 11.423 -2.717 1.00 97.06 96 ALA A CA 1
ATOM 700 C C . ALA A 1 96 ? -9.317 11.643 -1.193 1.00 97.06 96 ALA A C 1
ATOM 702 O O . ALA A 1 96 ? -8.500 12.322 -0.562 1.00 97.06 96 ALA A O 1
ATOM 703 N N . THR A 1 97 ? -10.430 11.197 -0.599 1.00 96.88 97 THR A N 1
ATOM 704 C CA . THR A 1 97 ? -10.656 11.215 0.853 1.00 96.88 97 THR A CA 1
ATOM 705 C C . THR A 1 97 ? -10.297 9.901 1.543 1.00 96.88 97 THR A C 1
ATOM 707 O O . THR A 1 97 ? -10.246 9.881 2.773 1.00 96.88 97 THR A O 1
ATOM 710 N N . ILE A 1 98 ? -10.048 8.835 0.780 1.00 96.31 98 ILE A N 1
ATOM 711 C CA . ILE A 1 98 ? -9.679 7.508 1.266 1.00 96.31 98 ILE A CA 1
ATOM 712 C C . ILE A 1 98 ? -8.276 7.219 0.751 1.00 96.31 98 ILE A C 1
ATOM 714 O O . ILE A 1 98 ? -8.109 6.941 -0.423 1.00 96.31 98 ILE A O 1
ATOM 718 N N . ASN A 1 99 ? -7.275 7.326 1.621 1.00 95.62 99 ASN A N 1
ATOM 719 C CA . ASN A 1 99 ? -5.875 7.141 1.255 1.00 95.62 99 ASN A CA 1
ATOM 720 C C . ASN A 1 99 ? -4.976 6.886 2.461 1.00 95.62 99 ASN A C 1
ATOM 722 O O . ASN A 1 99 ? -5.374 7.148 3.600 1.00 95.62 99 ASN A O 1
ATOM 726 N N . PRO A 1 100 ? -3.726 6.435 2.234 1.00 95.19 100 PRO A N 1
ATOM 727 C CA . PRO A 1 100 ? -2.742 6.278 3.291 1.00 95.19 100 PRO A CA 1
ATOM 728 C C . PRO A 1 100 ? -2.616 7.512 4.197 1.00 95.19 100 PRO A C 1
ATOM 730 O O . PRO A 1 100 ? -2.084 8.559 3.818 1.00 95.19 100 PRO A O 1
ATOM 733 N N . GLY A 1 101 ? -3.051 7.352 5.449 1.00 90.94 101 GLY A N 1
ATOM 734 C CA . GLY A 1 101 ? -2.973 8.391 6.479 1.00 90.94 101 GLY A CA 1
ATOM 735 C C . GLY A 1 101 ? -4.159 9.359 6.548 1.00 90.94 101 GLY A C 1
ATOM 736 O O . GLY A 1 101 ? -4.060 10.348 7.283 1.00 90.94 101 GLY A O 1
ATOM 737 N N . ALA A 1 102 ? -5.260 9.095 5.838 1.00 95.50 102 ALA A N 1
ATOM 738 C CA . ALA A 1 102 ? -6.521 9.802 6.045 1.00 95.50 102 ALA A CA 1
ATOM 739 C C . ALA A 1 102 ? -7.071 9.604 7.475 1.00 95.50 102 ALA A C 1
ATOM 741 O O . ALA A 1 102 ? -6.639 8.728 8.229 1.00 95.50 102 ALA A O 1
ATOM 742 N N . GLU A 1 103 ? -8.027 10.450 7.873 1.00 94.94 103 GLU A N 1
ATOM 743 C CA . GLU A 1 103 ? -8.755 10.252 9.129 1.00 94.94 103 GLU A CA 1
ATOM 744 C C . GLU A 1 103 ? -9.684 9.048 8.991 1.00 94.94 103 GLU A C 1
ATOM 746 O O . GLU A 1 103 ? -10.547 9.026 8.116 1.00 94.94 103 GLU A O 1
ATOM 751 N N . ASP A 1 104 ? -9.509 8.081 9.884 1.00 95.50 104 ASP A N 1
ATOM 752 C CA . ASP A 1 104 ? -10.273 6.844 9.894 1.00 95.50 104 ASP A CA 1
ATOM 753 C C . ASP A 1 104 ? -11.281 6.853 11.042 1.00 95.50 104 ASP A C 1
ATOM 755 O O . ASP A 1 104 ? -10.936 7.007 12.225 1.00 95.50 104 ASP A O 1
ATOM 759 N N . LYS A 1 105 ? -12.559 6.783 10.673 1.00 94.44 105 LYS A N 1
ATOM 760 C CA . LYS A 1 105 ? -13.654 6.968 11.608 1.00 94.44 105 LYS A CA 1
ATOM 761 C C . LYS A 1 105 ? -14.107 5.622 12.137 1.00 94.44 105 LYS A C 1
ATOM 763 O O . LYS A 1 105 ? -14.679 4.808 11.436 1.00 94.44 105 LYS A O 1
ATOM 768 N N . ALA A 1 106 ? -14.044 5.494 13.454 1.00 94.50 106 ALA A N 1
ATOM 769 C CA . ALA A 1 106 ? -14.415 4.248 14.087 1.00 94.50 106 ALA A CA 1
ATOM 770 C C . ALA A 1 106 ? -15.861 3.787 13.851 1.00 94.50 106 ALA A C 1
ATOM 772 O O . ALA A 1 106 ? -16.819 4.512 14.167 1.00 94.50 106 ALA A O 1
ATOM 773 N N . GLY A 1 107 ? -15.999 2.523 13.447 1.00 89.12 107 GLY A N 1
ATOM 774 C CA . GLY A 1 107 ? -17.257 1.790 13.418 1.00 89.12 107 GLY A CA 1
ATOM 775 C C . GLY A 1 107 ? -18.187 2.187 12.279 1.00 89.12 107 GLY A C 1
ATOM 776 O O . GLY A 1 107 ? -19.406 2.055 12.443 1.00 89.12 107 GLY A O 1
ATOM 777 N N . ASP A 1 108 ? -17.654 2.711 11.172 1.00 93.75 108 ASP A N 1
ATOM 778 C CA . ASP A 1 108 ? -18.407 2.836 9.921 1.00 93.75 108 ASP A CA 1
ATOM 779 C C . ASP A 1 108 ? -18.081 1.753 8.880 1.00 93.75 108 ASP A C 1
ATOM 781 O O . ASP A 1 108 ? -18.709 1.740 7.818 1.00 93.75 108 ASP A O 1
ATOM 785 N N . ASP A 1 109 ? -17.243 0.777 9.259 1.00 93.38 109 ASP A N 1
ATOM 786 C CA . ASP A 1 109 ? -16.834 -0.388 8.465 1.00 93.38 109 ASP A CA 1
ATOM 787 C C . ASP A 1 109 ? -16.087 0.008 7.172 1.00 93.38 109 ASP A C 1
ATOM 789 O O . ASP A 1 109 ? -16.059 -0.758 6.200 1.00 93.38 109 ASP A O 1
ATOM 793 N N . ILE A 1 110 ? -15.500 1.207 7.141 1.00 93.69 110 ILE A N 1
ATOM 794 C CA . ILE A 1 110 ? -14.728 1.736 6.019 1.00 93.69 110 ILE A CA 1
ATOM 795 C C . ILE A 1 110 ? -13.318 2.003 6.525 1.00 93.69 110 ILE A C 1
ATOM 797 O O . ILE A 1 110 ? -13.114 2.843 7.379 1.00 93.69 110 ILE A O 1
ATOM 801 N N . ASP A 1 111 ? -12.333 1.348 5.926 1.00 94.12 111 ASP A N 1
ATOM 802 C CA . ASP A 1 111 ? -10.929 1.702 6.120 1.00 94.12 111 ASP A CA 1
ATOM 803 C C . ASP A 1 111 ? -10.608 2.936 5.258 1.00 94.12 111 ASP A C 1
ATOM 805 O O . ASP A 1 111 ? -10.350 2.809 4.057 1.00 94.12 111 ASP A O 1
ATOM 809 N N . GLN A 1 112 ? -10.706 4.146 5.826 1.00 96.19 112 GLN A N 1
ATOM 810 C CA . GLN A 1 112 ? -10.367 5.367 5.084 1.00 96.19 112 GLN A CA 1
ATOM 811 C C . GLN A 1 112 ? -8.856 5.587 4.972 1.00 96.19 112 GLN A C 1
ATOM 813 O O . GLN A 1 112 ? -8.423 6.310 4.078 1.00 96.19 112 GLN A O 1
ATOM 818 N N . ASN A 1 113 ? -8.054 5.009 5.871 1.00 95.38 113 ASN A N 1
ATOM 819 C CA . ASN A 1 113 ? -6.616 5.272 5.938 1.00 95.38 113 ASN A CA 1
ATOM 820 C C . ASN A 1 113 ? -5.760 4.216 5.207 1.00 95.38 113 ASN A C 1
ATOM 822 O O . ASN A 1 113 ? -4.532 4.335 5.190 1.00 95.38 113 ASN A O 1
ATOM 826 N N . CYS A 1 114 ? -6.407 3.212 4.614 1.00 94.81 114 CYS A N 1
ATOM 827 C CA . CYS A 1 114 ? -5.835 2.09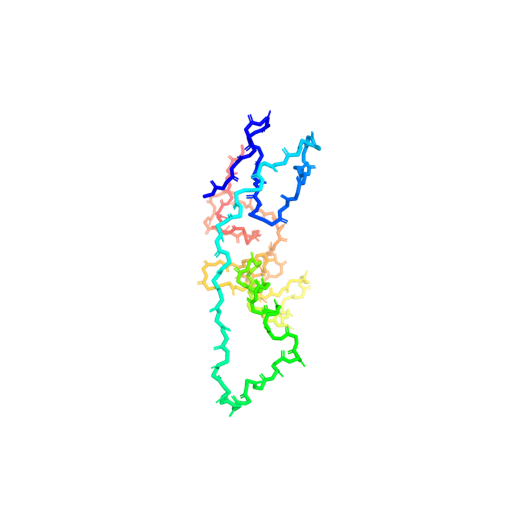7 3.872 1.00 94.81 114 CYS A CA 1
ATOM 828 C C . CYS A 1 114 ? -4.812 1.254 4.667 1.00 94.81 114 CYS A C 1
ATOM 830 O O . CYS A 1 114 ? -3.865 0.712 4.078 1.00 94.81 114 CYS A O 1
ATOM 832 N N . ASP A 1 115 ? -4.961 1.130 5.991 1.00 92.38 115 A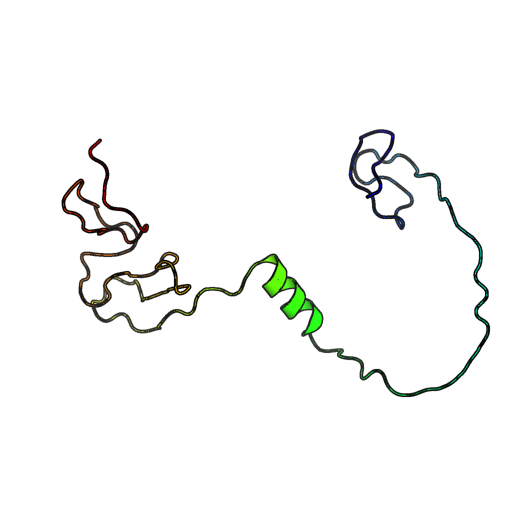SP A N 1
ATOM 833 C CA . ASP A 1 115 ? -4.084 0.316 6.848 1.00 92.38 115 ASP A CA 1
ATOM 834 C C . ASP A 1 115 ? -4.528 -1.156 6.985 1.00 92.38 115 ASP A C 1
ATOM 836 O O . ASP A 1 115 ? -3.788 -1.992 7.524 1.00 92.38 115 ASP A O 1
ATOM 840 N N . GLY A 1 116 ? -5.682 -1.497 6.408 1.00 91.12 116 GLY A N 1
ATOM 841 C CA . GLY A 1 116 ? -6.265 -2.831 6.378 1.00 91.12 116 GLY A CA 1
ATOM 842 C C . GLY A 1 116 ? -7.254 -3.118 7.508 1.00 91.12 116 GLY A C 1
ATOM 843 O O . GLY A 1 116 ? -7.716 -4.262 7.611 1.00 91.12 116 GLY A O 1
ATOM 844 N N . VAL A 1 117 ? -7.581 -2.141 8.359 1.00 91.88 117 VAL A N 1
ATOM 845 C CA . VAL A 1 117 ? -8.603 -2.261 9.405 1.00 91.88 117 VAL A CA 1
ATOM 846 C C . VAL A 1 117 ? -9.508 -1.024 9.460 1.00 91.88 117 VAL A C 1
ATOM 848 O O . VAL A 1 117 ? -9.137 0.048 9.021 1.00 91.88 117 VAL A O 1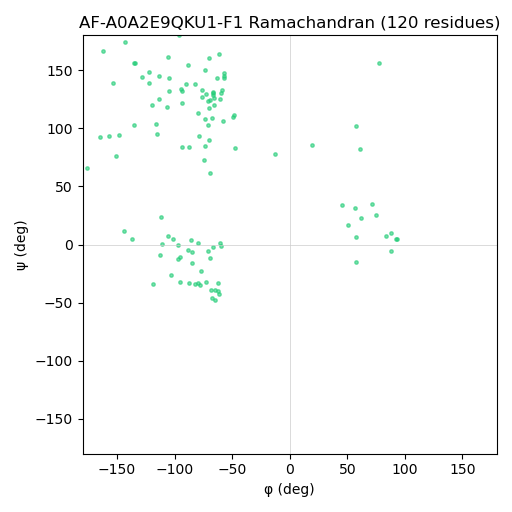
ATOM 851 N N . ASP A 1 118 ? -10.724 -1.191 9.987 1.00 93.62 118 ASP A N 1
ATOM 852 C CA . ASP A 1 118 ? -11.599 -0.061 10.339 1.00 93.62 118 ASP A CA 1
ATOM 853 C C . ASP A 1 118 ? -11.077 0.627 11.605 1.00 93.62 118 ASP A C 1
ATOM 855 O O . ASP A 1 118 ? -10.519 -0.025 12.506 1.00 93.62 118 ASP A O 1
ATOM 859 N N . GLY A 1 119 ? -11.327 1.927 11.707 1.00 93.19 119 GLY A N 1
ATOM 860 C CA . GLY A 1 119 ? -10.915 2.734 12.835 1.00 93.19 119 GLY A CA 1
ATOM 861 C C . GLY A 1 119 ? -11.455 2.202 14.158 1.00 93.19 119 GLY A C 1
ATOM 862 O O . GLY A 1 119 ? -12.565 1.677 14.281 1.00 93.19 119 GLY A O 1
ATOM 863 N N . VAL A 1 120 ? -10.676 2.382 15.223 1.00 87.44 120 VAL A N 1
ATOM 864 C CA . VAL A 1 120 ? -11.105 2.022 16.580 1.00 87.44 120 VAL A CA 1
ATOM 865 C C . VAL A 1 120 ? -11.463 3.267 17.374 1.00 87.44 120 VAL A C 1
ATOM 867 O O . VAL A 1 120 ? -10.718 4.247 17.407 1.00 87.44 120 VAL A O 1
ATOM 870 N N . ALA A 1 121 ? -12.620 3.234 18.037 1.00 78.69 121 ALA A N 1
ATOM 871 C CA . ALA A 1 121 ? -13.049 4.338 18.884 1.00 78.69 121 ALA A CA 1
ATOM 872 C C . ALA A 1 121 ? -12.085 4.435 20.075 1.00 78.69 121 ALA A C 1
ATOM 874 O O . ALA A 1 121 ? -11.927 3.462 20.817 1.00 78.69 121 ALA A O 1
ATOM 875 N N . GLN A 1 122 ? -11.424 5.587 20.219 1.00 60.78 122 GLN A N 1
ATOM 876 C CA . GLN A 1 122 ? -10.514 5.881 21.332 1.00 60.78 122 GLN A CA 1
ATOM 877 C C . GLN A 1 122 ? -11.260 6.242 22.619 1.00 60.78 122 GLN A C 1
ATOM 879 O O . GLN A 1 122 ? -12.313 6.918 22.540 1.00 60.78 122 GLN A O 1
#

Sequence (122 aa):
MNQCPHCEGFITVEMKECPHCDTSLPSSSPFMQRIKRFGLGRSIVAAAGGSAFMLTLMACYGAAPPCDMVDNDKDGYTTCSDGTNYAGGDCKDDDATINPGAEDKAGDDIDQNCDGVDGVAQ

Nearest PDB structures (foldseek):
  3b08-assembly1_B  TM=5.484E-01  e=1.807E+00  Mus musculus
  3b08-assembly3_H  TM=4.457E-01  e=1.540E+00  Mus musculus

Secondary structure (DSSP, 8-state):
-EE-TTT--EE-TT-SB-TTT-PBP-----------------------SSHHHHHHHHHHH-PPPPB----SS-SS---B--SSS-TTS-S-TT-TTSSTT----TTSS--SS-SSS-----